Protein AF-G8R154-F1 (afdb_monomer_lite)

pLDDT: mean 85.83, std 10.08, range [44.81, 95.0]

Organism: Owenweeksia hongkongensis (strain DSM 17368 / CIP 108786 / JCM 12287 / NRRL B-23963 / UST20020801) (NCBI:txid926562)

Structure (mmCIF, N/CA/C/O backbone):
data_AF-G8R154-F1
#
_entry.id   AF-G8R154-F1
#
loop_
_atom_site.group_PDB
_atom_site.id
_atom_site.type_symbol
_atom_site.label_atom_id
_atom_site.label_alt_id
_atom_site.label_comp_id
_atom_site.label_asym_id
_atom_site.label_entity_id
_atom_site.label_seq_id
_atom_site.pdbx_PDB_ins_code
_atom_site.Cartn_x
_atom_site.Cartn_y
_atom_site.Cartn_z
_atom_site.occupancy
_atom_site.B_iso_or_equiv
_atom_site.auth_seq_id
_atom_site.auth_comp_id
_atom_site.auth_asym_id
_atom_site.auth_atom_id
_atom_site.pdbx_PDB_model_num
ATOM 1 N N . MET A 1 1 ? 14.299 -13.577 -9.824 1.00 44.81 1 MET A N 1
ATOM 2 C CA . MET A 1 1 ? 13.185 -13.769 -10.782 1.00 44.81 1 MET A CA 1
ATOM 3 C C . MET A 1 1 ? 12.338 -12.502 -10.775 1.00 44.81 1 MET A C 1
ATOM 5 O O . MET A 1 1 ? 11.954 -12.081 -9.690 1.00 44.81 1 MET A O 1
ATOM 9 N N . ARG A 1 2 ? 12.109 -11.839 -11.919 1.00 52.31 2 ARG A N 1
ATOM 10 C CA . ARG A 1 2 ? 11.177 -10.695 -11.984 1.00 52.31 2 ARG A CA 1
ATOM 11 C C . ARG A 1 2 ? 9.755 -11.254 -11.888 1.00 52.31 2 ARG A C 1
ATOM 13 O O . ARG A 1 2 ? 9.366 -12.025 -12.756 1.00 52.31 2 ARG A O 1
ATOM 20 N N . GLN A 1 3 ? 9.020 -10.924 -10.826 1.00 61.75 3 GLN A N 1
ATOM 21 C CA . GLN A 1 3 ? 7.592 -11.240 -10.755 1.00 61.75 3 GLN A CA 1
ATOM 22 C C . GLN A 1 3 ? 6.872 -10.302 -11.721 1.00 61.75 3 GLN A C 1
ATOM 24 O O . GLN A 1 3 ? 6.944 -9.083 -11.569 1.00 61.75 3 GLN A O 1
ATOM 29 N N . ILE A 1 4 ? 6.254 -10.872 -12.749 1.00 66.12 4 ILE A N 1
ATOM 30 C CA . ILE A 1 4 ? 5.446 -10.121 -13.705 1.00 66.12 4 ILE A CA 1
ATOM 31 C C . ILE A 1 4 ? 4.133 -9.780 -12.986 1.00 66.12 4 ILE A C 1
ATOM 33 O O . ILE A 1 4 ? 3.521 -10.692 -12.421 1.00 66.12 4 ILE A O 1
ATOM 37 N N . PRO A 1 5 ? 3.718 -8.502 -12.929 1.00 66.50 5 PRO A N 1
ATOM 38 C CA . PRO A 1 5 ? 2.424 -8.153 -12.362 1.00 66.50 5 PRO A CA 1
ATOM 39 C C . PRO A 1 5 ? 1.317 -8.867 -13.154 1.00 66.50 5 PRO A C 1
ATOM 41 O O . PRO A 1 5 ? 1.376 -8.859 -14.385 1.00 66.50 5 PRO A O 1
ATOM 44 N N . PRO A 1 6 ? 0.312 -9.469 -12.496 1.00 70.75 6 PRO A N 1
ATOM 45 C CA . PRO A 1 6 ? -0.880 -9.924 -13.198 1.00 70.75 6 PRO A CA 1
ATOM 46 C C . PRO A 1 6 ? -1.510 -8.759 -13.971 1.00 70.75 6 PRO A C 1
ATOM 48 O O . PRO A 1 6 ? -1.467 -7.605 -13.525 1.00 70.75 6 PRO A O 1
ATOM 51 N N . GLU A 1 7 ? -2.082 -9.057 -15.139 1.00 59.69 7 GLU A N 1
ATOM 52 C CA . GLU A 1 7 ? -2.793 -8.055 -15.930 1.00 59.69 7 GLU A CA 1
ATOM 53 C C . GLU A 1 7 ? -3.862 -7.372 -15.060 1.00 59.69 7 GLU A C 1
ATOM 55 O O . GLU A 1 7 ? -4.566 -8.021 -14.287 1.00 59.69 7 GLU A O 1
ATOM 60 N N . ASN A 1 8 ? -3.966 -6.044 -15.174 1.00 63.81 8 ASN A N 1
ATOM 61 C CA . ASN A 1 8 ? -4.979 -5.218 -14.504 1.00 63.81 8 ASN A CA 1
ATOM 62 C C . ASN A 1 8 ? -4.887 -5.081 -12.977 1.00 63.81 8 ASN A C 1
ATOM 64 O O . ASN A 1 8 ? -5.856 -4.645 -12.361 1.00 63.81 8 ASN A O 1
ATOM 68 N N . ILE A 1 9 ? -3.741 -5.355 -12.347 1.00 80.00 9 ILE A N 1
ATOM 69 C CA . ILE A 1 9 ? -3.645 -5.319 -10.876 1.00 80.00 9 ILE A CA 1
ATOM 70 C C . ILE A 1 9 ? -4.061 -3.979 -10.227 1.00 80.00 9 ILE A C 1
ATOM 72 O O . ILE A 1 9 ? -4.518 -3.969 -9.083 1.00 80.00 9 ILE A O 1
ATOM 76 N N . TRP A 1 10 ? -3.939 -2.855 -10.948 1.00 90.00 10 TRP A N 1
ATOM 77 C CA . TRP A 1 10 ? -4.321 -1.524 -10.454 1.00 90.00 10 TRP A CA 1
ATOM 78 C C . TRP A 1 10 ? -4.748 -0.526 -11.545 1.00 90.00 10 TRP A C 1
ATOM 80 O O . TRP A 1 10 ? -4.448 0.667 -11.469 1.00 90.00 10 TRP A O 1
ATOM 90 N N . ASN A 1 11 ? -5.442 -0.994 -12.585 1.00 88.81 11 ASN A N 1
ATOM 91 C CA . ASN A 1 11 ? -6.018 -0.099 -13.596 1.00 88.81 11 ASN A CA 1
ATOM 92 C C . ASN A 1 11 ? -7.291 0.611 -13.071 1.00 88.81 11 ASN A C 1
ATOM 94 O O . ASN A 1 11 ? -7.732 0.373 -11.945 1.00 88.81 11 ASN A O 1
ATOM 98 N N . GLN A 1 12 ? -7.901 1.482 -13.881 1.00 88.69 12 GLN A N 1
ATOM 99 C CA . GLN A 1 12 ? -9.072 2.261 -13.462 1.00 88.69 12 GLN A CA 1
ATOM 100 C C . GLN A 1 12 ? -10.258 1.387 -13.012 1.00 88.69 12 GLN A C 1
ATOM 102 O O . GLN A 1 12 ? -10.931 1.726 -12.037 1.00 88.69 12 GLN A O 1
ATOM 107 N N . ASP A 1 13 ? -10.515 0.266 -13.684 1.00 90.44 13 ASP A N 1
ATOM 108 C CA . ASP A 1 13 ? -11.627 -0.619 -13.334 1.00 90.44 13 ASP A CA 1
ATOM 109 C C . ASP A 1 13 ? -11.332 -1.423 -12.067 1.00 90.44 13 ASP A C 1
ATOM 111 O O . ASP A 1 13 ? -12.178 -1.490 -11.177 1.00 90.44 13 ASP A O 1
ATOM 115 N N . ALA A 1 14 ? -10.102 -1.918 -11.903 1.00 90.06 14 ALA A N 1
ATOM 116 C CA . ALA A 1 14 ? -9.659 -2.570 -10.674 1.00 90.06 14 ALA A CA 1
ATOM 117 C C . ALA A 1 14 ? -9.746 -1.626 -9.464 1.00 90.06 14 ALA A C 1
ATOM 119 O O . ALA A 1 14 ? -10.198 -2.034 -8.393 1.00 90.06 14 ALA A O 1
ATOM 120 N N . GLN A 1 15 ? -9.388 -0.349 -9.641 1.00 91.94 15 GLN A N 1
ATOM 121 C CA . GLN A 1 15 ? -9.543 0.679 -8.610 1.00 91.94 15 GLN A CA 1
ATOM 122 C C . GLN A 1 15 ? -11.019 0.911 -8.260 1.00 91.94 15 GLN A C 1
ATOM 124 O O . GLN A 1 15 ? -11.379 0.906 -7.081 1.00 91.94 15 GLN A O 1
ATOM 129 N N . LYS A 1 16 ? -11.899 1.073 -9.260 1.00 92.88 16 LYS A N 1
ATOM 130 C CA . LYS A 1 16 ? -13.348 1.234 -9.036 1.00 92.88 16 LYS A CA 1
ATOM 131 C C . LYS A 1 16 ? -13.930 0.044 -8.276 1.00 92.88 16 LYS A C 1
ATOM 133 O O . LYS A 1 16 ? -14.624 0.247 -7.280 1.00 92.88 16 LYS A O 1
ATOM 138 N N . SER A 1 17 ? -13.624 -1.178 -8.709 1.00 92.69 17 SER A N 1
ATOM 139 C CA . SER A 1 17 ? -14.081 -2.406 -8.055 1.00 92.69 17 SER A CA 1
ATOM 140 C C . SER A 1 17 ? -13.566 -2.508 -6.624 1.00 92.69 17 SER A C 1
ATOM 142 O O . SER A 1 17 ? -14.342 -2.811 -5.718 1.00 92.69 17 SER A O 1
ATOM 144 N N . PHE A 1 18 ? -12.292 -2.180 -6.392 1.00 94.06 18 PHE A N 1
ATOM 145 C CA . PHE A 1 18 ? -11.711 -2.156 -5.053 1.00 94.06 18 PHE A CA 1
ATOM 146 C C . PHE A 1 18 ? -12.455 -1.186 -4.127 1.00 94.06 18 PHE A C 1
ATOM 148 O O . PHE A 1 18 ? -12.899 -1.588 -3.055 1.00 94.06 18 PHE A O 1
ATOM 155 N N . PHE A 1 19 ? -12.657 0.070 -4.540 1.00 93.31 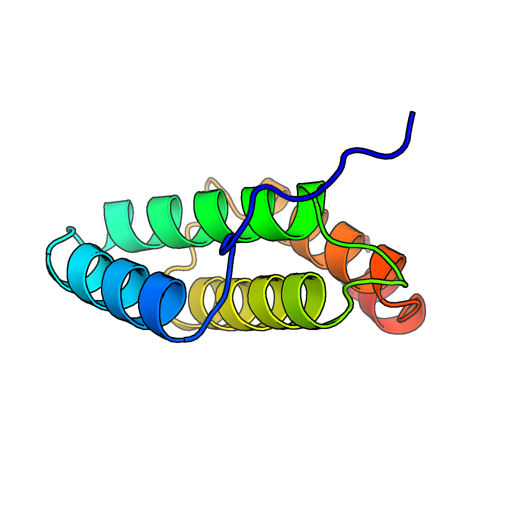19 PHE A N 1
ATOM 156 C CA . PHE A 1 19 ? -13.354 1.057 -3.708 1.00 93.31 19 PHE A CA 1
ATOM 157 C C . PHE A 1 19 ? -14.849 0.766 -3.551 1.00 93.31 19 PHE A C 1
ATOM 159 O O . PHE A 1 19 ? -15.430 1.114 -2.523 1.00 93.31 19 PHE A O 1
ATOM 166 N N . SER A 1 20 ? -15.484 0.135 -4.540 1.00 94.94 20 SER A N 1
ATOM 167 C CA . SER A 1 20 ? -16.863 -0.338 -4.416 1.00 94.94 20 SER A CA 1
ATOM 168 C C . SER A 1 20 ? -16.973 -1.408 -3.330 1.00 94.94 20 SER A C 1
ATOM 170 O O . SER A 1 20 ? -17.811 -1.267 -2.444 1.00 94.94 20 SER A O 1
ATOM 172 N N . LEU A 1 21 ? -16.082 -2.403 -3.341 1.00 93.25 21 LEU A N 1
ATOM 173 C CA . LEU A 1 21 ? -16.039 -3.460 -2.332 1.00 93.25 21 LEU A CA 1
ATOM 174 C C . LEU A 1 21 ? -15.641 -2.925 -0.952 1.00 93.25 21 LEU A C 1
ATOM 176 O O . LEU A 1 21 ? -16.220 -3.318 0.053 1.00 93.25 21 LEU A O 1
ATOM 180 N N . LEU A 1 22 ? -14.699 -1.983 -0.888 1.00 93.44 22 LEU A N 1
ATOM 181 C CA . LEU A 1 22 ? -14.285 -1.355 0.366 1.00 93.44 22 LEU A CA 1
ATOM 182 C C . LEU A 1 22 ? -15.477 -0.715 1.095 1.00 93.44 22 LEU A C 1
ATOM 184 O O . LEU A 1 22 ? -15.626 -0.874 2.304 1.00 93.44 22 LEU A O 1
ATOM 188 N N . LYS A 1 23 ? -16.374 -0.043 0.362 1.00 92.56 23 LYS A N 1
ATOM 189 C CA . LYS A 1 23 ? -17.568 0.600 0.938 1.00 92.56 23 LYS A CA 1
ATOM 190 C C . LYS A 1 23 ? -18.549 -0.384 1.574 1.00 92.56 23 LYS A C 1
ATOM 192 O O . LYS A 1 23 ? -19.330 0.037 2.419 1.00 92.56 23 LYS A O 1
ATOM 197 N N . THR A 1 24 ? -18.523 -1.662 1.193 1.00 93.62 24 THR A N 1
ATOM 198 C CA . THR A 1 24 ? -19.415 -2.682 1.767 1.00 93.62 24 THR A CA 1
ATOM 199 C C . THR A 1 24 ? -18.838 -3.348 3.018 1.00 93.62 24 THR A C 1
ATOM 201 O O . THR A 1 24 ? -19.496 -4.208 3.595 1.00 93.62 24 THR A O 1
ATOM 204 N N . LYS A 1 25 ? -17.602 -3.016 3.412 1.00 90.75 25 LYS A N 1
ATOM 205 C CA . LYS A 1 25 ? -16.898 -3.601 4.563 1.00 90.75 25 LYS A CA 1
ATOM 206 C C . LYS A 1 25 ? -17.100 -2.785 5.836 1.00 90.75 25 LYS A C 1
ATOM 208 O O . LYS A 1 25 ? -17.282 -1.569 5.770 1.00 90.75 25 LYS A O 1
ATOM 213 N N . ALA A 1 26 ? -17.020 -3.442 6.994 1.00 88.62 26 ALA A N 1
ATOM 214 C CA . ALA A 1 26 ? -17.013 -2.752 8.283 1.00 88.62 26 ALA A CA 1
ATOM 215 C C . ALA A 1 26 ? -15.719 -1.935 8.463 1.00 88.62 26 ALA A C 1
ATOM 217 O O . ALA A 1 26 ? -14.694 -2.259 7.876 1.00 88.62 26 ALA A O 1
ATOM 218 N N . GLY A 1 27 ? -15.726 -0.883 9.291 1.00 82.88 27 GLY A N 1
ATOM 219 C CA . GLY A 1 27 ? -14.585 0.045 9.397 1.00 82.88 27 GLY A CA 1
ATOM 220 C C . GLY A 1 27 ? -13.236 -0.610 9.744 1.00 82.88 27 GLY A C 1
ATOM 221 O O . GLY A 1 27 ? -12.209 -0.194 9.216 1.00 82.88 27 GLY A O 1
ATOM 222 N N . HIS A 1 28 ? -13.230 -1.659 10.574 1.00 81.50 28 HIS A N 1
ATOM 223 C CA . HIS A 1 28 ? -12.010 -2.420 10.878 1.00 81.50 28 HIS A CA 1
ATOM 224 C C . HIS A 1 28 ? -11.552 -3.268 9.678 1.00 81.50 28 HIS A C 1
ATOM 226 O O . HIS A 1 28 ? -10.387 -3.207 9.294 1.00 81.50 28 HIS A O 1
ATOM 232 N N . GLU A 1 29 ? -12.483 -3.961 9.016 1.00 88.56 29 GLU A N 1
ATOM 233 C CA . GLU A 1 29 ? -12.214 -4.725 7.791 1.00 88.56 29 GLU A CA 1
ATOM 234 C C . GLU A 1 29 ? -11.738 -3.820 6.647 1.00 88.56 29 GLU A C 1
ATOM 236 O O . GLU A 1 29 ? -10.923 -4.237 5.832 1.00 88.56 29 GLU A O 1
ATOM 241 N N . GLN A 1 30 ? -12.214 -2.570 6.572 1.00 91.19 30 GLN A N 1
ATOM 242 C CA . GLN A 1 30 ? -11.748 -1.591 5.585 1.00 91.19 30 GLN A CA 1
ATOM 243 C C . GLN A 1 30 ? -10.248 -1.321 5.733 1.00 91.19 30 GLN A C 1
ATOM 245 O O . GLN A 1 30 ? -9.536 -1.278 4.729 1.00 91.19 30 GLN A O 1
ATOM 250 N N . GLY A 1 31 ? -9.758 -1.187 6.969 1.00 90.75 31 GLY A N 1
ATOM 251 C CA . GLY A 1 31 ? -8.334 -1.017 7.250 1.00 90.75 31 GLY A CA 1
ATOM 252 C C . GLY A 1 31 ? -7.503 -2.209 6.782 1.00 90.75 31 GLY A C 1
ATOM 253 O O . GLY A 1 31 ? -6.538 -2.029 6.038 1.00 90.75 31 GLY A O 1
ATOM 254 N N . GLU A 1 32 ? -7.919 -3.424 7.145 1.00 91.12 32 GLU A N 1
ATOM 255 C CA . GLU A 1 32 ? -7.259 -4.667 6.721 1.00 91.12 32 GLU A CA 1
ATOM 256 C C . GLU A 1 32 ? -7.257 -4.820 5.194 1.00 91.12 32 GLU A C 1
ATOM 258 O O . GLU A 1 32 ? -6.243 -5.185 4.596 1.00 91.12 32 GLU A O 1
ATOM 263 N N . PHE A 1 33 ? -8.373 -4.481 4.544 1.00 92.19 33 PHE A N 1
ATOM 264 C CA . PHE A 1 33 ? -8.529 -4.590 3.096 1.00 92.19 33 PHE A CA 1
ATOM 265 C C . PHE A 1 33 ? -7.635 -3.602 2.335 1.00 92.19 33 PHE A C 1
ATOM 267 O O . PHE A 1 33 ? -7.042 -3.955 1.312 1.00 92.19 33 PHE A O 1
ATOM 274 N N . ILE A 1 34 ? -7.491 -2.375 2.847 1.00 94.50 34 ILE A N 1
ATOM 275 C CA . ILE A 1 34 ? -6.552 -1.376 2.318 1.00 94.50 34 ILE A CA 1
ATOM 276 C C . ILE A 1 34 ? -5.112 -1.845 2.490 1.00 94.50 34 ILE A C 1
ATOM 278 O O . ILE A 1 34 ? -4.341 -1.772 1.532 1.00 94.50 34 ILE A O 1
ATOM 282 N N . LEU A 1 35 ? -4.760 -2.348 3.676 1.00 93.00 35 LEU A N 1
ATOM 283 C CA . LEU A 1 35 ? -3.412 -2.827 3.962 1.00 93.00 35 LEU A CA 1
ATOM 284 C C . LEU A 1 35 ? -3.038 -3.981 3.023 1.00 93.00 35 LEU A C 1
ATOM 286 O O . LEU A 1 35 ? -2.015 -3.910 2.348 1.00 93.00 35 LEU A O 1
ATOM 290 N N . ALA A 1 36 ? -3.906 -4.987 2.897 1.00 92.88 36 ALA A N 1
ATOM 291 C CA . ALA A 1 36 ? -3.682 -6.136 2.023 1.00 92.88 36 ALA A CA 1
ATOM 292 C C . ALA A 1 36 ? -3.515 -5.729 0.549 1.00 92.88 36 ALA A C 1
ATOM 294 O O . ALA A 1 36 ? -2.630 -6.234 -0.146 1.00 92.88 36 ALA A O 1
ATOM 295 N N . LYS A 1 37 ? -4.326 -4.780 0.060 1.00 94.75 37 LYS A N 1
ATOM 296 C CA . LYS A 1 37 ? -4.177 -4.281 -1.311 1.00 94.75 37 LYS A CA 1
ATOM 297 C C . LYS A 1 37 ? -2.879 -3.486 -1.481 1.00 94.75 37 LYS A C 1
ATOM 299 O O . LYS A 1 37 ? -2.193 -3.675 -2.480 1.00 94.75 37 LYS A O 1
ATOM 304 N N . ALA A 1 38 ? -2.491 -2.652 -0.518 1.00 94.69 38 ALA A N 1
ATOM 305 C CA . ALA A 1 38 ? -1.212 -1.942 -0.564 1.00 94.69 38 ALA A CA 1
ATOM 306 C C . ALA A 1 38 ? -0.011 -2.909 -0.575 1.00 94.69 38 ALA A C 1
ATOM 308 O O . ALA A 1 38 ? 0.948 -2.683 -1.317 1.00 94.69 38 ALA A O 1
ATOM 309 N N . GLU A 1 39 ? -0.071 -4.011 0.180 1.00 93.88 39 GLU A N 1
ATOM 310 C CA . GLU A 1 39 ? 0.941 -5.077 0.152 1.00 93.88 39 GLU A CA 1
ATOM 311 C C . GLU A 1 39 ? 1.044 -5.733 -1.222 1.00 93.88 39 GLU A C 1
ATOM 313 O O . GLU A 1 39 ? 2.145 -5.892 -1.755 1.00 93.88 39 GLU A O 1
ATOM 318 N N . GLU A 1 40 ? -0.097 -6.076 -1.819 1.00 93.50 40 GLU A N 1
ATOM 319 C CA . GLU A 1 40 ? -0.159 -6.654 -3.157 1.00 93.50 40 GLU A CA 1
ATOM 320 C C . GLU A 1 40 ? 0.493 -5.720 -4.186 1.00 93.50 40 GLU A C 1
ATOM 322 O O . GLU A 1 40 ? 1.407 -6.123 -4.908 1.00 93.50 40 GLU A O 1
ATOM 327 N N . LEU A 1 41 ? 0.097 -4.446 -4.206 1.00 93.81 41 LEU A N 1
ATOM 328 C CA . LEU A 1 41 ? 0.664 -3.456 -5.120 1.00 93.81 41 LEU A CA 1
ATOM 329 C C . LEU A 1 41 ? 2.166 -3.265 -4.904 1.00 93.81 41 LEU A C 1
ATOM 331 O O . LEU A 1 41 ? 2.927 -3.198 -5.867 1.00 93.81 41 LEU A O 1
ATOM 335 N N . THR A 1 42 ? 2.615 -3.243 -3.650 1.00 93.62 42 THR A N 1
ATOM 336 C CA . THR A 1 42 ? 4.037 -3.109 -3.310 1.00 93.62 42 THR A CA 1
ATOM 337 C C . THR A 1 42 ? 4.839 -4.326 -3.748 1.00 93.62 42 THR A C 1
ATOM 339 O O . THR A 1 42 ? 5.970 -4.179 -4.215 1.00 93.62 42 THR A O 1
ATOM 342 N N . LYS A 1 43 ? 4.280 -5.535 -3.630 1.00 91.56 43 LYS A N 1
ATOM 343 C CA . LYS A 1 43 ? 4.933 -6.784 -4.040 1.00 91.56 43 LYS A CA 1
ATOM 344 C C . LYS A 1 43 ? 5.288 -6.760 -5.526 1.00 91.56 43 LYS A C 1
ATOM 346 O O . LYS A 1 43 ? 6.429 -7.065 -5.875 1.00 91.56 43 LYS A O 1
ATOM 351 N N . TYR A 1 44 ? 4.347 -6.348 -6.373 1.00 89.88 44 TYR A N 1
ATOM 352 C CA . TYR A 1 44 ? 4.547 -6.290 -7.824 1.00 89.88 44 TYR A CA 1
ATOM 353 C C . TYR A 1 44 ? 5.148 -4.966 -8.316 1.00 89.88 44 TYR A C 1
ATOM 355 O O . TYR A 1 44 ? 5.707 -4.913 -9.415 1.00 89.88 44 TYR A O 1
ATOM 363 N N . GLY A 1 45 ? 5.073 -3.917 -7.498 1.00 88.38 45 GLY A N 1
ATOM 364 C CA . GLY A 1 45 ? 5.642 -2.604 -7.754 1.00 88.38 45 GLY A CA 1
ATOM 365 C C . GLY A 1 45 ? 7.175 -2.598 -7.767 1.00 88.38 45 GLY A C 1
ATOM 366 O O . GLY A 1 45 ? 7.849 -3.188 -6.911 1.00 88.38 45 GLY A O 1
ATOM 367 N N . ASN A 1 46 ? 7.725 -1.919 -8.764 1.00 84.75 46 ASN A N 1
ATOM 368 C CA . ASN A 1 46 ? 9.134 -1.700 -9.048 1.00 84.75 46 ASN A CA 1
ATOM 369 C C . ASN A 1 46 ? 9.297 -0.447 -9.938 1.00 84.75 46 ASN A C 1
ATOM 371 O O . ASN A 1 46 ? 8.328 0.240 -10.259 1.00 84.75 46 ASN A O 1
ATOM 375 N N . SER A 1 47 ? 10.532 -0.154 -10.350 1.00 78.44 47 SER A N 1
ATOM 376 C CA . SER A 1 47 ? 10.862 1.037 -11.141 1.00 78.44 47 SER A CA 1
ATOM 377 C C . SER A 1 47 ? 10.197 1.099 -12.522 1.00 78.44 47 SER A C 1
ATOM 379 O O . SER A 1 47 ? 10.024 2.190 -13.052 1.00 78.44 47 SER A O 1
ATOM 381 N N . ALA A 1 48 ? 9.806 -0.035 -13.109 1.00 80.31 48 ALA A N 1
ATOM 382 C CA . ALA A 1 48 ? 9.151 -0.089 -14.417 1.00 80.31 48 ALA A CA 1
ATOM 383 C C . ALA A 1 48 ? 7.621 0.065 -14.343 1.00 80.31 48 ALA A C 1
ATOM 385 O O . ALA A 1 48 ? 6.988 0.348 -15.353 1.00 80.31 48 ALA A O 1
ATOM 386 N N . ASN A 1 49 ? 7.016 -0.123 -13.167 1.00 83.06 49 ASN A N 1
ATOM 387 C CA . ASN A 1 49 ? 5.573 0.006 -12.936 1.00 83.06 49 ASN A CA 1
ATOM 388 C C . ASN A 1 49 ? 5.307 0.894 -11.712 1.00 83.06 49 ASN A C 1
ATOM 390 O O . ASN A 1 49 ? 4.603 0.531 -10.767 1.00 83.06 49 ASN A O 1
ATOM 394 N N . HIS A 1 50 ? 5.899 2.086 -11.771 1.00 85.62 50 HIS A N 1
ATOM 395 C CA . HIS A 1 50 ? 5.890 3.095 -10.718 1.00 85.62 50 HIS A CA 1
ATOM 396 C C . HIS A 1 50 ? 4.470 3.438 -10.223 1.00 85.62 50 HIS A C 1
ATOM 398 O O . HIS A 1 50 ? 4.270 3.668 -9.030 1.00 85.62 50 HIS A O 1
ATOM 404 N N . ASP A 1 51 ? 3.466 3.367 -11.101 1.00 89.19 51 ASP A N 1
ATOM 405 C CA . ASP A 1 51 ? 2.059 3.609 -10.763 1.00 89.19 51 ASP A CA 1
ATOM 406 C C . ASP A 1 51 ? 1.513 2.644 -9.700 1.00 89.19 51 ASP A C 1
ATOM 408 O O . ASP A 1 51 ? 0.687 3.039 -8.877 1.00 89.19 51 ASP A O 1
ATOM 412 N N . LEU A 1 52 ? 2.000 1.396 -9.653 1.00 92.19 52 LEU A N 1
ATOM 413 C CA . LEU A 1 52 ? 1.607 0.443 -8.608 1.00 92.19 52 LEU A CA 1
ATOM 414 C C . LEU A 1 52 ? 2.111 0.896 -7.239 1.00 92.19 52 LEU A C 1
ATOM 416 O O . LEU A 1 52 ? 1.377 0.840 -6.255 1.00 92.19 52 LEU A O 1
ATOM 420 N N . LEU A 1 53 ? 3.349 1.392 -7.182 1.00 92.94 53 LEU A N 1
ATOM 421 C CA . LEU A 1 53 ? 3.937 1.911 -5.949 1.00 92.94 53 LEU A CA 1
ATOM 422 C C . LEU A 1 53 ? 3.239 3.200 -5.501 1.00 92.94 53 LEU A C 1
ATOM 424 O O . LEU A 1 53 ? 2.972 3.356 -4.313 1.00 92.94 53 LEU A O 1
ATOM 428 N N . LYS A 1 54 ? 2.869 4.085 -6.435 1.00 92.69 54 LYS A N 1
ATOM 429 C CA . LYS A 1 54 ? 2.072 5.287 -6.132 1.00 92.69 54 LYS A CA 1
ATOM 430 C C . LYS A 1 54 ? 0.646 4.954 -5.685 1.00 92.69 54 LYS A C 1
ATOM 432 O O . LYS A 1 54 ? 0.105 5.610 -4.791 1.00 92.69 54 LYS A O 1
ATOM 437 N N . GLY A 1 55 ? 0.059 3.895 -6.239 1.00 93.94 55 GLY A N 1
ATOM 438 C CA . GLY A 1 55 ? -1.191 3.314 -5.759 1.00 93.94 55 GLY A CA 1
ATOM 439 C C . GLY A 1 55 ? -1.077 2.811 -4.320 1.00 93.94 55 GLY A C 1
ATOM 440 O O . GLY A 1 55 ? -1.888 3.185 -3.473 1.00 93.94 55 GLY A O 1
ATOM 441 N N . ALA A 1 56 ? -0.034 2.031 -4.024 1.00 95.00 56 ALA A N 1
ATOM 442 C CA . ALA A 1 56 ? 0.251 1.538 -2.679 1.00 95.00 56 ALA A CA 1
ATOM 443 C C . ALA A 1 56 ? 0.469 2.685 -1.677 1.00 95.00 56 ALA A C 1
ATOM 445 O O . ALA A 1 56 ? -0.131 2.679 -0.605 1.00 95.00 56 ALA A O 1
ATOM 446 N N . GLU A 1 57 ? 1.257 3.704 -2.042 1.00 94.50 57 GLU A N 1
ATOM 447 C CA . GLU A 1 57 ? 1.480 4.917 -1.238 1.00 94.50 57 GLU A CA 1
ATOM 448 C C . GLU A 1 57 ? 0.151 5.612 -0.900 1.00 94.50 57 GLU A C 1
ATOM 450 O O . GLU A 1 57 ? -0.126 5.922 0.260 1.00 94.50 57 GLU A O 1
ATOM 455 N N . SER A 1 58 ? -0.717 5.800 -1.898 1.00 94.25 58 SER A N 1
ATOM 456 C CA . SER A 1 58 ? -2.024 6.446 -1.721 1.00 94.25 58 SER A CA 1
ATOM 457 C C . SER A 1 58 ? -2.947 5.662 -0.785 1.00 94.25 58 SER A C 1
ATOM 459 O O . SER A 1 58 ? -3.618 6.251 0.066 1.00 94.25 58 SER A O 1
ATOM 461 N N . LEU A 1 59 ? -2.957 4.332 -0.904 1.00 94.94 59 LEU A N 1
ATOM 462 C CA . LEU A 1 59 ? -3.694 3.454 0.003 1.00 94.94 59 LEU A CA 1
ATOM 463 C C . LEU A 1 59 ? -3.156 3.542 1.435 1.00 94.94 59 LEU A C 1
ATOM 465 O O . LEU A 1 59 ? -3.941 3.664 2.372 1.00 94.94 59 LEU A O 1
ATOM 469 N N . MET A 1 60 ? -1.836 3.568 1.618 1.00 94.38 60 MET A N 1
ATOM 470 C CA . MET A 1 60 ? -1.228 3.696 2.944 1.00 94.38 60 MET A CA 1
ATOM 471 C C . MET A 1 60 ? -1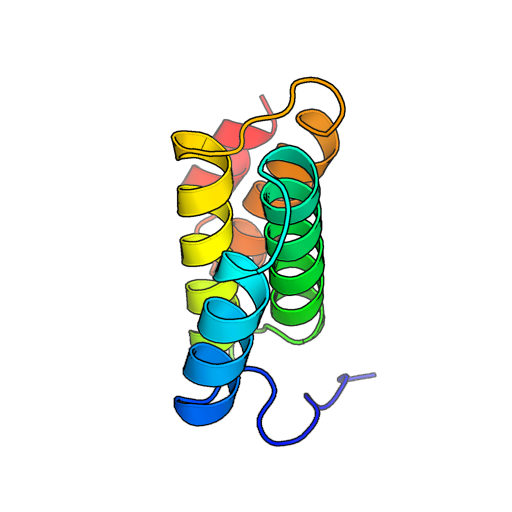.472 5.060 3.592 1.00 94.38 60 MET A C 1
ATOM 473 O O . MET A 1 60 ? -1.686 5.140 4.805 1.00 94.38 60 MET A O 1
ATOM 477 N N . ASN A 1 61 ? -1.518 6.131 2.799 1.00 92.06 61 ASN A N 1
ATOM 478 C CA . ASN A 1 61 ? -1.937 7.447 3.279 1.00 92.06 61 ASN A CA 1
ATOM 479 C C . ASN A 1 61 ? -3.396 7.416 3.757 1.00 92.06 61 ASN A C 1
ATOM 481 O O . ASN A 1 61 ? -3.705 7.912 4.840 1.00 92.06 61 ASN A O 1
ATOM 485 N N . MET A 1 62 ? -4.291 6.770 3.001 1.00 91.50 62 MET A N 1
ATOM 486 C CA . MET A 1 62 ? -5.682 6.582 3.419 1.00 91.50 62 MET A CA 1
ATOM 487 C C . MET A 1 62 ? -5.791 5.750 4.702 1.00 91.50 62 MET A C 1
ATOM 489 O O . MET A 1 62 ? -6.528 6.135 5.611 1.00 91.50 62 MET A O 1
ATOM 493 N N . TYR A 1 63 ? -5.044 4.646 4.793 1.00 91.69 63 TYR A N 1
ATOM 494 C CA . TYR A 1 63 ? -4.990 3.795 5.980 1.00 91.69 63 TYR A CA 1
ATOM 495 C C . TYR A 1 63 ? -4.577 4.600 7.215 1.00 91.69 63 TYR A C 1
ATOM 497 O O . TYR A 1 63 ? -5.278 4.596 8.223 1.00 91.69 63 TYR A O 1
ATOM 505 N N . THR A 1 64 ? -3.491 5.367 7.105 1.00 88.44 64 THR A N 1
ATOM 506 C CA . THR A 1 64 ? -2.940 6.165 8.209 1.00 88.44 64 THR A CA 1
ATOM 507 C C . THR A 1 64 ? -3.906 7.253 8.679 1.00 88.44 64 THR A C 1
ATOM 509 O O . THR A 1 64 ? -4.006 7.505 9.875 1.00 88.44 64 THR A O 1
ATOM 512 N N . LEU A 1 65 ? -4.637 7.887 7.758 1.00 88.00 65 LEU A N 1
ATOM 513 C CA . LEU A 1 65 ? -5.549 8.986 8.088 1.00 88.00 65 LEU A CA 1
ATOM 514 C C . LEU A 1 65 ? -6.913 8.525 8.617 1.00 88.00 65 LEU A C 1
ATOM 516 O O . LEU A 1 65 ? -7.524 9.246 9.401 1.00 88.00 65 LEU A O 1
ATOM 520 N N . LYS A 1 66 ? -7.428 7.377 8.158 1.00 86.44 66 LYS A N 1
ATOM 521 C CA . LYS A 1 66 ? -8.830 6.979 8.400 1.00 86.44 66 LYS A CA 1
ATOM 522 C C . LYS A 1 66 ? -9.007 5.661 9.139 1.00 86.44 66 LYS A C 1
ATOM 524 O O . LYS A 1 66 ? -10.026 5.478 9.795 1.00 86.44 66 LYS A O 1
ATOM 529 N N . TYR A 1 67 ? -8.051 4.751 9.011 1.00 83.38 67 TYR A N 1
ATOM 530 C CA . TYR A 1 67 ? -8.195 3.356 9.431 1.00 83.38 67 TYR A CA 1
ATOM 531 C C . TYR A 1 67 ? -7.061 2.901 10.340 1.00 83.38 67 TYR A C 1
ATOM 533 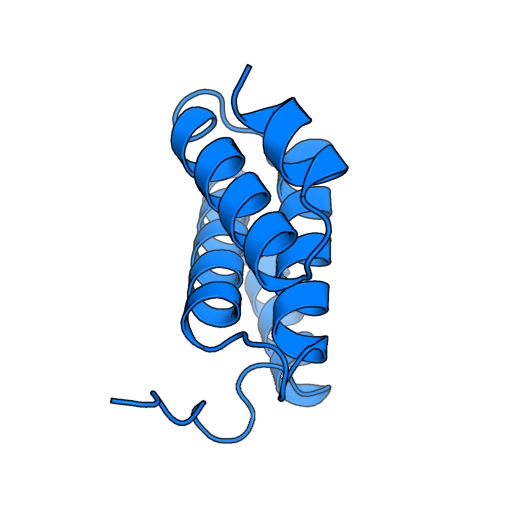O O . TYR A 1 67 ? -6.833 1.705 10.493 1.00 83.38 67 TYR A O 1
ATOM 541 N N . HIS A 1 68 ? -6.334 3.856 10.923 1.00 79.25 68 HIS A N 1
ATOM 542 C CA . HIS A 1 68 ? -5.172 3.574 11.741 1.00 79.25 68 HIS A CA 1
ATOM 543 C C . HIS A 1 68 ? -5.539 2.637 12.894 1.00 79.25 68 HIS A C 1
ATOM 545 O O . HIS A 1 68 ? -6.215 3.028 13.846 1.00 79.25 68 HIS A O 1
ATOM 551 N N . ASN A 1 69 ? -5.053 1.402 12.804 1.00 80.19 69 ASN A N 1
ATOM 552 C CA . ASN A 1 69 ? -5.132 0.419 13.866 1.00 80.19 69 ASN A CA 1
ATOM 553 C C . ASN A 1 69 ? -3.756 0.290 14.540 1.00 80.19 69 ASN A C 1
ATOM 555 O O . ASN A 1 69 ? -2.791 -0.101 13.872 1.00 80.19 69 ASN A O 1
ATOM 559 N N . PRO A 1 70 ? -3.641 0.560 15.855 1.00 78.94 70 PRO A N 1
ATOM 560 C CA . PRO A 1 70 ? -2.390 0.397 16.590 1.00 78.94 70 PRO A CA 1
ATOM 561 C C . PRO A 1 70 ? -1.791 -1.010 16.481 1.00 78.94 70 PRO A C 1
ATOM 563 O O . PRO A 1 70 ? -0.567 -1.143 16.466 1.00 78.94 70 PRO A O 1
ATOM 566 N N . LYS A 1 71 ? -2.629 -2.050 16.354 1.00 79.88 71 LYS A N 1
ATOM 567 C CA . LYS A 1 71 ? -2.179 -3.449 16.245 1.00 79.88 71 LYS A CA 1
ATOM 568 C C . LYS A 1 71 ? -1.361 -3.717 14.981 1.00 79.88 71 LYS A C 1
ATOM 570 O O . LYS A 1 71 ? -0.402 -4.475 15.034 1.00 79.88 71 LYS A O 1
ATOM 575 N N . ASP A 1 72 ? -1.689 -3.037 13.886 1.00 81.38 72 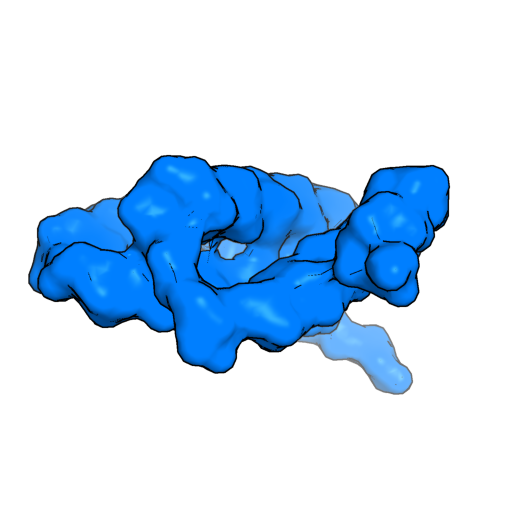ASP A N 1
ATOM 576 C CA . ASP A 1 72 ? -1.024 -3.210 12.590 1.00 81.38 72 ASP A CA 1
ATOM 577 C C . ASP A 1 72 ? -0.027 -2.077 12.299 1.00 81.38 72 ASP A C 1
ATOM 579 O O . ASP A 1 72 ? 0.493 -1.954 11.190 1.00 81.38 72 ASP A O 1
ATOM 583 N N . SER A 1 73 ? 0.243 -1.215 13.285 1.00 79.25 73 SER A N 1
ATOM 584 C CA . SER A 1 73 ? 1.051 -0.004 13.107 1.00 79.25 73 SER A CA 1
ATOM 585 C C . SER A 1 73 ? 2.494 -0.296 12.685 1.00 79.25 73 SER A C 1
ATOM 587 O O . SER A 1 73 ? 3.015 0.395 11.811 1.00 79.25 73 SER A O 1
ATOM 589 N N . THR A 1 74 ? 3.125 -1.335 13.240 1.00 86.00 74 THR A N 1
ATOM 590 C CA . THR A 1 74 ? 4.471 -1.777 12.837 1.00 86.00 74 THR A CA 1
ATOM 591 C C . THR A 1 74 ? 4.478 -2.235 11.383 1.00 86.00 74 THR A C 1
ATOM 593 O O . THR A 1 74 ? 5.244 -1.715 10.575 1.00 86.00 74 THR A O 1
ATOM 596 N N . LYS A 1 75 ? 3.542 -3.119 11.022 1.00 87.44 75 LYS A N 1
ATOM 597 C CA . LYS A 1 75 ? 3.387 -3.639 9.661 1.00 87.44 75 LYS A CA 1
ATOM 598 C C . LYS A 1 75 ? 3.139 -2.515 8.647 1.00 87.44 75 LYS A C 1
ATOM 600 O O . LYS A 1 75 ? 3.751 -2.479 7.584 1.00 87.44 75 LYS A O 1
ATOM 605 N N . ALA A 1 76 ? 2.284 -1.553 8.991 1.00 88.56 76 ALA A N 1
ATOM 606 C CA . ALA A 1 76 ? 2.005 -0.391 8.155 1.00 88.56 76 ALA A CA 1
ATOM 607 C C . ALA A 1 76 ? 3.242 0.505 7.949 1.00 88.56 76 ALA A C 1
ATOM 609 O O . ALA A 1 76 ? 3.475 0.983 6.837 1.00 88.56 76 ALA A O 1
ATOM 610 N N . LYS A 1 77 ? 4.059 0.714 8.991 1.00 89.06 77 LYS A N 1
ATOM 611 C CA . LYS A 1 77 ? 5.316 1.477 8.893 1.00 89.06 77 LYS A CA 1
ATOM 612 C C . LYS A 1 77 ? 6.346 0.775 8.010 1.00 89.06 77 LYS A C 1
ATOM 614 O O . LYS A 1 77 ? 6.931 1.419 7.143 1.00 89.06 77 LYS A O 1
ATOM 619 N N . GLU A 1 78 ? 6.534 -0.531 8.189 1.00 91.19 78 GLU A N 1
ATOM 620 C CA . GLU A 1 78 ? 7.446 -1.341 7.370 1.00 91.19 78 GLU A CA 1
ATOM 621 C C . GLU A 1 78 ? 7.034 -1.341 5.894 1.00 91.19 78 GLU A C 1
ATO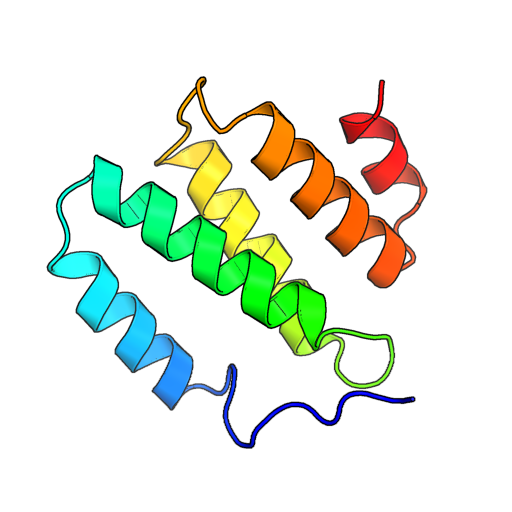M 623 O O . GLU A 1 78 ? 7.872 -1.182 4.999 1.00 91.19 78 GLU A O 1
ATOM 628 N N . LEU A 1 79 ? 5.730 -1.452 5.629 1.00 93.31 79 LEU A N 1
ATOM 629 C CA . LEU A 1 79 ? 5.187 -1.392 4.279 1.00 93.31 79 LEU A CA 1
ATOM 630 C C . LEU A 1 79 ? 5.415 -0.017 3.635 1.00 93.31 79 LEU A C 1
ATOM 632 O O . LEU A 1 79 ? 5.905 0.047 2.509 1.00 93.31 79 LEU A O 1
ATOM 636 N N . LEU A 1 80 ? 5.140 1.080 4.350 1.00 92.25 80 LEU A N 1
ATOM 637 C CA . LEU A 1 80 ? 5.435 2.442 3.884 1.00 92.25 80 LEU A CA 1
ATOM 638 C C . LEU A 1 80 ? 6.926 2.637 3.591 1.00 92.25 80 LEU A C 1
ATOM 640 O O . LEU A 1 80 ? 7.279 3.147 2.528 1.00 92.25 80 LEU A O 1
ATOM 644 N N . ALA A 1 81 ? 7.806 2.194 4.490 1.00 90.88 81 ALA A N 1
ATOM 645 C CA . ALA A 1 81 ? 9.248 2.256 4.275 1.00 90.88 81 ALA A CA 1
ATOM 646 C C . ALA A 1 81 ? 9.667 1.474 3.019 1.00 90.88 81 ALA A C 1
ATOM 648 O O . ALA A 1 81 ? 10.456 1.971 2.214 1.00 90.88 81 ALA A O 1
ATOM 649 N N . THR A 1 82 ? 9.085 0.291 2.804 1.00 92.88 82 THR A N 1
ATOM 650 C CA . THR A 1 82 ? 9.332 -0.534 1.614 1.00 92.88 82 THR A C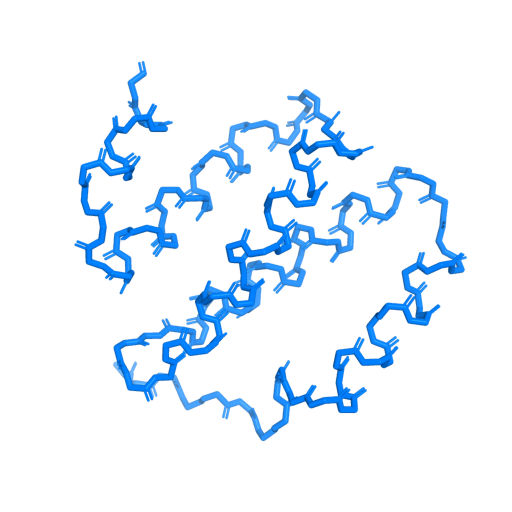A 1
ATOM 651 C C . THR A 1 82 ? 8.873 0.161 0.336 1.00 92.88 82 THR A C 1
ATOM 653 O O . THR A 1 82 ? 9.610 0.171 -0.652 1.00 92.88 82 THR A O 1
ATOM 656 N N . ILE A 1 83 ? 7.682 0.766 0.347 1.00 92.44 83 ILE A N 1
ATOM 657 C CA . ILE A 1 83 ? 7.155 1.545 -0.779 1.00 92.44 83 ILE A CA 1
ATOM 658 C C . ILE A 1 83 ? 8.127 2.677 -1.115 1.00 92.44 83 ILE A C 1
ATOM 660 O O . ILE A 1 83 ? 8.611 2.738 -2.242 1.00 92.44 83 ILE A O 1
ATOM 664 N N . TYR A 1 84 ? 8.496 3.511 -0.140 1.00 91.12 84 TYR A N 1
ATOM 665 C CA . TYR A 1 84 ? 9.415 4.631 -0.364 1.00 91.12 84 TYR A CA 1
ATOM 666 C C . TYR A 1 84 ? 10.798 4.187 -0.836 1.00 91.12 84 TYR A C 1
ATOM 668 O O . TYR A 1 84 ? 11.359 4.800 -1.741 1.00 91.12 84 TYR A O 1
ATOM 676 N N . HIS A 1 85 ? 11.331 3.090 -0.299 1.00 90.62 85 HIS A N 1
ATOM 677 C CA . HIS A 1 85 ? 12.591 2.532 -0.776 1.00 90.62 85 HIS A CA 1
ATOM 678 C C . HIS A 1 85 ? 12.495 2.105 -2.249 1.00 90.62 85 HIS A C 1
ATOM 680 O O . HIS A 1 85 ? 13.379 2.412 -3.046 1.00 90.62 85 HIS A O 1
ATOM 686 N N . LYS A 1 86 ? 11.403 1.438 -2.644 1.00 90.19 86 LYS A N 1
ATOM 687 C CA . LYS A 1 86 ? 11.160 1.037 -4.039 1.00 90.19 86 LYS A CA 1
ATOM 688 C C . LYS A 1 86 ? 10.901 2.221 -4.977 1.00 90.19 86 LYS A C 1
ATOM 690 O O . LYS A 1 86 ? 11.227 2.123 -6.156 1.00 90.19 86 LYS A O 1
ATOM 695 N N . LEU A 1 87 ? 10.349 3.319 -4.458 1.00 87.19 87 LEU A N 1
ATOM 696 C CA . LEU A 1 87 ? 10.186 4.597 -5.159 1.00 87.19 87 LEU A CA 1
ATOM 697 C C . LEU A 1 87 ? 11.514 5.367 -5.315 1.00 87.19 87 LEU A C 1
ATOM 699 O O . LEU A 1 87 ? 11.561 6.355 -6.041 1.00 87.19 87 LEU A O 1
ATOM 703 N N . GLY A 1 88 ? 12.586 4.949 -4.631 1.00 85.62 88 GLY A N 1
ATOM 704 C CA . GLY A 1 88 ? 13.843 5.702 -4.552 1.00 85.62 88 GLY A CA 1
ATOM 705 C C . GLY A 1 88 ? 13.787 6.907 -3.602 1.00 85.62 88 GLY A C 1
ATOM 706 O O . GLY A 1 88 ? 14.727 7.693 -3.545 1.00 85.62 88 GLY A O 1
ATOM 707 N N . GLU A 1 89 ? 12.718 7.050 -2.817 1.00 85.88 89 GLU A N 1
ATOM 708 C CA . GLU A 1 89 ? 12.496 8.135 -1.856 1.00 85.88 89 GLU A CA 1
ATOM 709 C C . GLU A 1 89 ? 13.094 7.776 -0.479 1.00 85.88 89 GLU A C 1
ATOM 711 O O . GLU A 1 89 ? 12.412 7.738 0.549 1.00 85.88 89 GLU A O 1
ATOM 716 N N . THR A 1 90 ? 14.395 7.481 -0.450 1.00 77.31 90 THR A N 1
ATOM 717 C CA . THR A 1 90 ? 15.113 6.958 0.730 1.00 77.31 90 THR A CA 1
ATOM 718 C C . THR A 1 90 ? 15.039 7.874 1.953 1.00 77.31 90 THR A C 1
ATOM 720 O O . THR A 1 90 ? 14.931 7.390 3.080 1.00 77.31 90 THR A O 1
ATOM 723 N N . GLU A 1 91 ? 15.009 9.194 1.762 1.00 80.06 91 GLU A N 1
ATOM 724 C CA . GLU A 1 91 ? 14.817 10.147 2.860 1.00 80.06 91 GLU A CA 1
ATOM 725 C C . GLU A 1 91 ? 13.470 9.976 3.563 1.00 80.06 91 GLU A C 1
ATOM 727 O O . GLU A 1 91 ? 13.398 10.084 4.788 1.00 80.06 91 GLU A O 1
ATOM 732 N N . LYS A 1 92 ? 12.400 9.697 2.807 1.00 77.94 92 LYS A N 1
ATOM 733 C CA . LYS A 1 92 ? 11.082 9.426 3.385 1.00 77.94 92 LYS A CA 1
ATOM 734 C C . LYS A 1 92 ? 11.064 8.059 4.052 1.00 77.94 92 LYS A C 1
ATOM 736 O O . LYS A 1 92 ? 10.582 7.969 5.175 1.00 77.94 92 LYS A O 1
ATOM 741 N N . ALA A 1 93 ? 11.648 7.033 3.427 1.00 77.25 93 ALA A N 1
ATOM 742 C CA . ALA A 1 93 ? 11.743 5.689 4.004 1.00 77.25 93 ALA A CA 1
ATOM 743 C C . ALA A 1 93 ? 12.395 5.710 5.401 1.00 77.25 93 ALA A C 1
ATOM 745 O O . ALA A 1 93 ? 11.848 5.162 6.357 1.00 77.25 93 ALA A O 1
ATOM 746 N N . ASN A 1 94 ? 13.501 6.444 5.545 1.00 79.12 94 ASN A N 1
ATOM 747 C CA . ASN A 1 94 ? 14.238 6.570 6.804 1.00 79.12 94 ASN A CA 1
ATOM 748 C C . ASN A 1 94 ? 13.459 7.283 7.924 1.00 79.12 94 ASN A C 1
ATOM 750 O O . ASN A 1 94 ? 13.836 7.166 9.087 1.00 79.12 94 ASN A O 1
ATOM 754 N N . ARG A 1 95 ? 12.384 8.022 7.616 1.00 79.25 95 ARG A N 1
ATOM 755 C CA . ARG A 1 95 ? 11.522 8.647 8.638 1.00 79.25 95 ARG A CA 1
ATOM 756 C C . ARG A 1 95 ? 10.597 7.645 9.322 1.00 79.25 95 ARG A C 1
ATOM 758 O O . ARG A 1 95 ? 10.171 7.908 10.438 1.00 79.25 95 ARG A O 1
ATOM 765 N N . PHE A 1 96 ? 10.289 6.525 8.670 1.00 73.88 96 PHE A N 1
ATOM 766 C CA . PHE A 1 96 ? 9.391 5.497 9.209 1.00 73.88 96 PHE A CA 1
ATOM 767 C C . PHE A 1 96 ? 10.127 4.381 9.963 1.00 73.88 96 PHE A C 1
ATOM 769 O O . PHE A 1 96 ? 9.477 3.600 10.653 1.00 73.88 96 PHE A O 1
ATOM 776 N N . LEU A 1 97 ? 11.458 4.319 9.835 1.00 67.81 97 LEU A N 1
ATOM 777 C CA . LEU A 1 97 ? 12.329 3.309 10.452 1.00 67.81 97 LEU A CA 1
ATOM 778 C C . LEU A 1 97 ? 13.103 3.819 11.687 1.00 67.81 97 LEU A C 1
ATOM 780 O O . LEU A 1 97 ? 13.909 3.073 12.238 1.00 67.81 97 LEU A O 1
ATOM 784 N N . LYS A 1 98 ? 12.897 5.078 12.092 1.00 58.69 98 LYS A N 1
ATOM 785 C CA . LYS A 1 98 ? 13.446 5.669 13.325 1.00 58.69 98 LYS A CA 1
ATOM 786 C C . LYS A 1 98 ? 12.454 5.541 14.473 1.00 58.69 98 LYS A C 1
ATOM 788 O O . LYS A 1 98 ? 12.937 5.395 15.614 1.00 58.69 98 LYS A O 1
#

Secondary structure (DSSP, 8-state):
--PPPPTTTTSHHHHHHHHHHHHTS-HHHHHHHHHHHHHHHHHH--TT-HHHHHHHHHHHHHHHHH---GGGHHHHHHHHHHHHHHTT-HHHHHHH--

Sequence (98 aa):
MRQIPPENIWNQDAQKSFFSLLKTKAGHEQGEFILAKAEELTKYGNSANHDLLKGAESLMNMYTLKYHNPKDSTKAKELLATIYHKLGETEKANRFLK

Radius of gyration: 13.27 Å; chains: 1; bounding box: 34×24×32 Å

Foldseek 3Di:
DQDAQPPCLDDPVVVVVLVVVLVVDDLQVNLVSLLVSLVSLLVNDAPVPLVSLVSSLVSLVCSVPRRDDPVCLLVSLQSNLSSCVRVVVNVRSVVSVD